Protein AF-Q0N497-F1 (afdb_monomer_lite)

Sequence (60 aa):
RRGNLPKDSVNVLRLWLWEHRFNAYPSEAEKQYLSKAANLSVLQVCNWFINARRRILPDM

Radius of gyration: 10.68 Å; chains: 1; bounding box: 19×25×30 Å

pLDDT: mean 94.87, std 8.34, range [48.5, 98.5]

Foldseek 3Di:
DDDDQDPQLVVLLVVVCVVCLVPLDDDPVRLVVSCVRSVHDSVVSVVCSVVCVVPPSVVD

Organism: Nematostella vectensis (NCBI:txid45351)

Structure (mmCIF, N/CA/C/O backbone):
data_AF-Q0N497-F1
#
_entry.id   AF-Q0N497-F1
#
loop_
_atom_site.group_PDB
_atom_site.id
_atom_site.type_symbol
_atom_site.label_atom_id
_atom_site.label_alt_id
_atom_site.label_comp_id
_atom_site.label_asym_id
_atom_site.label_entity_id
_atom_site.label_seq_id
_atom_site.pdbx_PDB_ins_code
_atom_site.Cartn_x
_atom_site.Cartn_y
_atom_site.Cartn_z
_atom_site.occupancy
_atom_site.B_iso_or_equiv
_atom_site.auth_seq_id
_atom_site.auth_comp_id
_atom_site.auth_asym_id
_atom_site.auth_atom_id
_atom_site.pdbx_PDB_model_num
ATOM 1 N N . ARG A 1 1 ? 0.790 -13.570 16.802 1.00 48.50 1 ARG A N 1
ATOM 2 C CA . ARG A 1 1 ? 0.403 -14.279 15.553 1.00 48.50 1 ARG A CA 1
ATOM 3 C C . ARG A 1 1 ? 0.157 -13.231 14.471 1.00 48.50 1 ARG A C 1
ATOM 5 O O . ARG A 1 1 ? -0.674 -12.365 14.699 1.00 48.50 1 ARG A O 1
ATOM 12 N N . ARG A 1 2 ? 0.885 -13.247 13.345 1.00 60.44 2 ARG A N 1
ATOM 13 C CA . ARG A 1 2 ? 0.559 -12.387 12.191 1.00 60.44 2 ARG A CA 1
ATOM 14 C C . ARG A 1 2 ? -0.590 -13.050 11.430 1.00 60.44 2 ARG A C 1
ATOM 16 O O . ARG A 1 2 ? -0.374 -14.078 10.800 1.00 60.44 2 ARG A O 1
ATOM 23 N N . GLY A 1 3 ? -1.803 -12.525 11.580 1.00 77.81 3 GLY A N 1
ATOM 24 C CA . GLY A 1 3 ? -2.944 -12.928 10.760 1.00 77.81 3 GLY A CA 1
ATOM 25 C C . GLY A 1 3 ? -2.802 -12.386 9.338 1.00 77.81 3 GLY A C 1
ATOM 26 O O . GLY A 1 3 ? -2.128 -11.377 9.123 1.00 77.81 3 GLY A O 1
ATOM 27 N N . ASN A 1 4 ? -3.426 -13.061 8.373 1.00 88.69 4 ASN A N 1
ATOM 28 C CA . ASN A 1 4 ? -3.575 -12.513 7.028 1.00 88.69 4 ASN A CA 1
ATOM 29 C C . ASN A 1 4 ? -4.358 -11.195 7.088 1.00 88.69 4 ASN A C 1
ATOM 31 O O . ASN A 1 4 ? -5.209 -11.012 7.959 1.00 88.69 4 ASN A O 1
ATOM 35 N N . LEU A 1 5 ? -4.068 -10.284 6.159 1.00 93.19 5 LEU A N 1
ATOM 36 C CA . LEU A 1 5 ? -4.855 -9.062 6.023 1.00 93.19 5 LEU A CA 1
ATOM 37 C C . LEU A 1 5 ? -6.300 -9.411 5.616 1.00 93.19 5 LEU A C 1
ATOM 39 O O . LEU A 1 5 ? -6.493 -10.394 4.890 1.00 93.19 5 LEU A O 1
ATOM 43 N N . PRO A 1 6 ? -7.306 -8.629 6.051 1.00 95.69 6 PRO A N 1
ATOM 44 C CA . PRO A 1 6 ? -8.689 -8.813 5.619 1.00 95.69 6 PRO A CA 1
ATOM 45 C C . PRO A 1 6 ? -8.805 -8.790 4.092 1.00 95.69 6 PRO A C 1
ATOM 47 O O . PRO A 1 6 ? -8.088 -8.043 3.423 1.00 95.69 6 PRO A O 1
ATOM 50 N N . LYS A 1 7 ? -9.716 -9.594 3.528 1.00 94.94 7 LYS A N 1
ATOM 51 C CA . LYS A 1 7 ? -9.898 -9.681 2.067 1.00 94.94 7 LYS A CA 1
ATOM 52 C C . LYS A 1 7 ? -10.233 -8.320 1.456 1.00 94.94 7 LYS A C 1
ATOM 54 O O . LYS A 1 7 ? -9.652 -7.973 0.434 1.00 94.94 7 LYS A O 1
ATOM 59 N N . ASP A 1 8 ? -11.079 -7.536 2.118 1.00 96.12 8 ASP A N 1
ATOM 60 C CA . ASP A 1 8 ? -11.479 -6.207 1.644 1.00 96.12 8 ASP A CA 1
ATOM 61 C C . ASP A 1 8 ? -10.292 -5.241 1.607 1.00 96.12 8 ASP A C 1
ATOM 63 O O . ASP A 1 8 ? -10.054 -4.589 0.592 1.00 96.12 8 ASP A O 1
ATOM 67 N N . SER A 1 9 ? -9.461 -5.241 2.656 1.00 97.06 9 SER A N 1
ATOM 68 C CA . SER A 1 9 ? -8.204 -4.490 2.676 1.00 97.06 9 SER A CA 1
ATOM 69 C C . SER A 1 9 ? -7.287 -4.900 1.520 1.00 97.06 9 SER A C 1
ATOM 71 O O . SER A 1 9 ? -6.720 -4.048 0.844 1.00 97.06 9 SER A O 1
ATOM 73 N N . VAL A 1 10 ? -7.150 -6.205 1.258 1.00 96.81 10 VAL A N 1
ATOM 74 C CA . VAL A 1 10 ? -6.320 -6.719 0.155 1.00 96.81 10 VAL A CA 1
ATOM 75 C C . VAL A 1 10 ? -6.888 -6.332 -1.212 1.00 96.81 10 VAL A C 1
ATOM 77 O O . VAL A 1 10 ? -6.103 -6.054 -2.117 1.00 96.81 10 VAL A O 1
ATOM 80 N N . ASN A 1 11 ? -8.211 -6.277 -1.375 1.00 97.56 11 ASN A N 1
ATOM 81 C CA . ASN A 1 11 ? -8.849 -5.863 -2.626 1.00 97.56 11 ASN A CA 1
ATOM 82 C C . ASN A 1 11 ? -8.523 -4.406 -2.972 1.00 97.56 11 ASN A C 1
ATOM 84 O O . ASN A 1 11 ? -8.162 -4.135 -4.114 1.00 97.56 11 ASN A O 1
ATOM 88 N N . VAL A 1 12 ? -8.547 -3.502 -1.986 1.00 98.19 12 VAL A N 1
ATOM 89 C CA . VAL A 1 12 ? -8.125 -2.099 -2.167 1.00 98.19 12 VAL A CA 1
ATOM 90 C C . VAL A 1 12 ? -6.683 -2.024 -2.676 1.00 98.19 12 VAL A C 1
ATOM 92 O O . VAL A 1 12 ? -6.400 -1.354 -3.667 1.00 98.19 12 VAL A O 1
ATOM 95 N N . LEU A 1 13 ? -5.764 -2.754 -2.034 1.00 98.12 13 LEU A N 1
ATOM 96 C CA . LEU A 1 13 ? -4.350 -2.735 -2.421 1.00 98.12 13 LEU A CA 1
ATOM 97 C C . LEU A 1 13 ? -4.104 -3.390 -3.792 1.00 98.12 13 LEU A C 1
ATOM 99 O O . LEU A 1 13 ? -3.253 -2.928 -4.552 1.00 98.12 13 LEU A O 1
ATOM 103 N N . ARG A 1 14 ? -4.849 -4.453 -4.124 1.00 97.12 14 ARG A N 1
ATOM 104 C CA . ARG A 1 14 ? -4.781 -5.127 -5.430 1.00 97.12 14 ARG A CA 1
ATOM 105 C C . ARG A 1 14 ? -5.289 -4.255 -6.566 1.00 97.12 14 ARG A C 1
ATOM 107 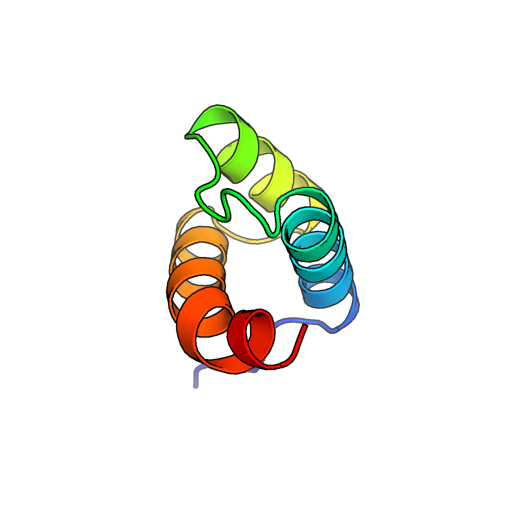O O . ARG A 1 14 ? -4.668 -4.275 -7.623 1.00 97.12 14 ARG A O 1
ATOM 114 N N . LEU A 1 15 ? -6.374 -3.512 -6.349 1.00 97.94 15 LEU A N 1
ATOM 115 C CA . LEU A 1 15 ? -6.904 -2.589 -7.347 1.00 97.94 15 LEU A CA 1
ATOM 116 C C . LEU A 1 15 ? -5.848 -1.542 -7.712 1.00 97.94 15 LEU A C 1
ATOM 118 O O . LEU A 1 15 ? -5.478 -1.434 -8.877 1.00 97.94 15 LEU A O 1
ATOM 122 N N . TRP A 1 16 ? -5.269 -0.883 -6.702 1.00 98.25 16 TRP A N 1
ATOM 123 C CA . TRP A 1 16 ? -4.206 0.095 -6.935 1.00 98.25 16 TRP A CA 1
ATOM 124 C C . TRP A 1 16 ? -2.999 -0.533 -7.649 1.00 98.25 16 TRP A C 1
ATOM 126 O O . TRP A 1 16 ? -2.466 0.050 -8.590 1.00 98.25 16 TRP A O 1
ATOM 136 N N . LEU A 1 17 ? -2.583 -1.744 -7.244 1.00 97.69 17 LEU A N 1
ATOM 137 C CA . LEU A 1 17 ? -1.465 -2.456 -7.875 1.00 97.69 17 LEU A CA 1
ATOM 138 C C . LEU A 1 17 ? -1.716 -2.732 -9.362 1.00 97.69 17 LEU A C 1
ATOM 140 O O . LEU A 1 17 ? -0.797 -2.592 -10.163 1.00 97.69 17 LEU A O 1
ATOM 144 N N . TRP A 1 18 ? -2.936 -3.128 -9.722 1.00 96.81 18 TRP A N 1
ATOM 145 C CA . TRP A 1 18 ? -3.310 -3.416 -11.104 1.00 96.81 18 TRP A CA 1
ATOM 146 C C . TRP A 1 18 ? -3.310 -2.149 -11.975 1.00 96.81 18 TRP A C 1
ATOM 148 O O . TRP A 1 18 ? -2.771 -2.155 -13.089 1.00 96.81 18 TRP A O 1
ATOM 158 N N . GLU A 1 19 ? -3.843 -1.045 -11.444 1.00 97.19 19 GLU A N 1
ATOM 159 C CA . GLU A 1 19 ? -3.840 0.268 -12.104 1.00 97.19 19 GLU A CA 1
ATOM 160 C C . GLU A 1 19 ? -2.411 0.790 -12.329 1.00 97.19 19 GLU A C 1
ATOM 162 O O . GLU A 1 19 ? -2.105 1.328 -13.392 1.00 97.19 19 GLU A O 1
ATOM 167 N N . HIS A 1 20 ? -1.508 0.542 -11.375 1.00 97.38 20 HIS A N 1
ATOM 168 C CA . HIS A 1 20 ? -0.124 1.031 -11.385 1.00 97.38 20 HIS A CA 1
ATOM 169 C C . HIS A 1 20 ? 0.900 -0.063 -11.722 1.00 97.38 20 HIS A C 1
ATOM 171 O O . HIS A 1 20 ? 2.073 0.052 -11.370 1.00 97.38 20 HIS A O 1
ATOM 177 N N . ARG A 1 21 ? 0.500 -1.135 -12.419 1.00 96.06 21 ARG A N 1
ATOM 178 C CA . ARG A 1 21 ? 1.360 -2.315 -12.660 1.00 96.06 21 ARG A CA 1
ATOM 179 C C . ARG A 1 21 ? 2.685 -2.006 -13.371 1.00 96.06 21 ARG A C 1
ATOM 181 O O . ARG A 1 21 ? 3.682 -2.677 -13.127 1.00 96.06 21 ARG A O 1
ATOM 188 N N . PHE A 1 22 ? 2.730 -0.951 -14.185 1.00 94.69 22 PHE A N 1
ATOM 189 C CA . PHE A 1 22 ? 3.951 -0.500 -14.866 1.00 94.69 22 PHE A CA 1
ATOM 190 C C . PHE A 1 22 ? 4.918 0.274 -13.951 1.00 94.69 22 PHE A C 1
ATOM 192 O O . PHE A 1 22 ? 6.106 0.358 -14.248 1.00 94.69 22 PHE A O 1
ATOM 199 N N . ASN A 1 23 ? 4.430 0.817 -12.831 1.00 95.06 23 ASN A N 1
ATOM 200 C CA . ASN A 1 23 ? 5.229 1.484 -11.803 1.00 95.06 23 ASN A CA 1
ATOM 201 C C . ASN A 1 23 ? 4.626 1.238 -10.407 1.00 95.06 23 ASN A C 1
ATOM 203 O O . ASN A 1 23 ? 4.041 2.125 -9.788 1.00 95.06 23 ASN A O 1
ATOM 207 N N . ALA A 1 24 ? 4.771 0.010 -9.902 1.00 95.50 24 ALA A N 1
ATOM 208 C CA . ALA A 1 24 ? 4.149 -0.454 -8.657 1.00 95.50 24 ALA A CA 1
ATOM 209 C C . ALA A 1 24 ? 4.831 0.077 -7.370 1.00 95.50 24 ALA A C 1
ATOM 211 O O . ALA A 1 24 ? 5.085 -0.666 -6.411 1.00 95.50 24 ALA A O 1
ATOM 212 N N . TYR A 1 25 ? 5.178 1.360 -7.346 1.00 97.62 25 TYR A N 1
ATOM 213 C CA . TYR A 1 25 ? 5.852 2.040 -6.244 1.00 97.62 25 TYR A CA 1
ATOM 214 C C . TYR A 1 25 ? 4.981 3.202 -5.763 1.00 97.62 25 TYR A C 1
ATOM 216 O O . TYR A 1 25 ? 5.156 4.317 -6.248 1.00 97.62 25 TYR A O 1
ATOM 224 N N . PRO A 1 26 ? 4.054 2.962 -4.814 1.00 97.44 26 PRO A N 1
ATOM 225 C CA . PRO A 1 26 ? 3.228 4.039 -4.291 1.00 97.44 26 PRO A CA 1
ATOM 226 C C . PRO A 1 26 ? 4.114 5.081 -3.606 1.00 97.44 26 PRO A C 1
ATOM 228 O O . PRO A 1 26 ? 5.003 4.749 -2.807 1.00 97.44 26 PRO A O 1
ATOM 231 N N . SER A 1 27 ? 3.851 6.343 -3.915 1.00 98.25 27 SER A N 1
ATOM 232 C CA . SER A 1 27 ? 4.386 7.512 -3.226 1.00 98.25 27 SER A CA 1
ATOM 233 C C . SER A 1 27 ? 3.938 7.546 -1.762 1.00 98.25 27 SER A C 1
ATOM 235 O O . SER A 1 27 ? 3.067 6.791 -1.324 1.00 98.25 27 SER A O 1
ATOM 237 N N . GLU A 1 28 ? 4.524 8.442 -0.968 1.00 97.75 28 GLU A N 1
ATOM 238 C CA . GLU A 1 28 ? 4.135 8.581 0.438 1.00 97.75 28 GLU A CA 1
ATOM 239 C C . GLU A 1 28 ? 2.664 8.996 0.595 1.00 97.75 28 GLU A C 1
ATOM 241 O O . GLU A 1 28 ? 1.950 8.437 1.426 1.00 97.75 28 GLU A O 1
ATOM 246 N N . ALA A 1 29 ? 2.176 9.895 -0.264 1.00 98.19 29 ALA A N 1
ATOM 247 C CA . ALA A 1 29 ? 0.774 10.302 -0.277 1.00 98.19 29 ALA A CA 1
ATOM 248 C C . ALA A 1 29 ? -0.166 9.127 -0.605 1.00 98.19 29 ALA A C 1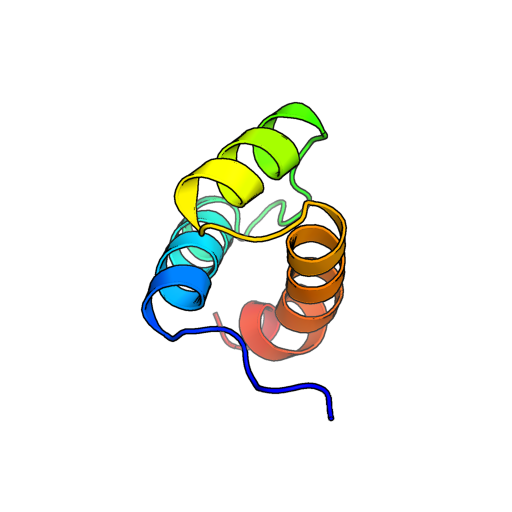
ATOM 250 O O . ALA A 1 29 ? -1.183 8.939 0.064 1.00 98.19 29 ALA A O 1
ATOM 251 N N . GLU A 1 30 ? 0.198 8.289 -1.578 1.00 98.38 30 GLU A N 1
ATOM 252 C CA . GLU A 1 30 ? -0.594 7.111 -1.949 1.00 98.38 30 GLU A CA 1
ATOM 253 C C . GLU A 1 30 ? -0.588 6.052 -0.851 1.00 98.38 30 GLU A C 1
ATOM 255 O O . GLU A 1 30 ? -1.633 5.484 -0.547 1.00 98.38 30 GLU A O 1
ATOM 260 N N . LYS A 1 31 ? 0.544 5.821 -0.177 1.00 98.44 31 LYS A N 1
ATOM 261 C CA . LYS A 1 31 ? 0.584 4.917 0.984 1.00 98.44 31 LYS A CA 1
ATOM 262 C C . LYS A 1 31 ? -0.343 5.387 2.102 1.00 98.44 31 LYS A C 1
ATOM 264 O O . LYS A 1 31 ? -1.023 4.558 2.704 1.00 98.44 31 LYS A O 1
ATOM 269 N N . GLN A 1 32 ? -0.389 6.693 2.373 1.00 98.44 32 GLN A N 1
ATOM 270 C CA . GLN A 1 32 ? -1.297 7.280 3.366 1.00 98.44 32 GLN A CA 1
ATOM 271 C C . GLN A 1 32 ? -2.764 7.120 2.947 1.00 98.44 32 GLN A C 1
ATOM 273 O O . GLN A 1 32 ? -3.607 6.754 3.768 1.00 98.44 32 GLN A O 1
ATOM 278 N N . TYR A 1 33 ? -3.073 7.340 1.668 1.00 98.38 33 TYR A N 1
ATOM 279 C CA . TYR A 1 33 ? -4.406 7.100 1.115 1.00 98.38 33 TYR A CA 1
ATOM 280 C C . TYR A 1 33 ? -4.819 5.626 1.244 1.00 98.38 33 TYR A C 1
ATOM 282 O O . TYR A 1 33 ? -5.871 5.328 1.808 1.00 98.38 33 TYR A O 1
ATOM 290 N N . LEU A 1 34 ? -3.964 4.698 0.809 1.00 98.50 34 LEU A N 1
ATOM 291 C CA . LEU A 1 34 ? -4.214 3.255 0.848 1.00 98.50 34 LEU A CA 1
ATOM 292 C C . LEU A 1 34 ? -4.328 2.730 2.279 1.00 98.50 34 LEU A C 1
ATOM 294 O O . LEU A 1 34 ? -5.141 1.854 2.548 1.00 98.50 34 LEU A O 1
ATOM 298 N N . SER A 1 35 ? -3.553 3.289 3.210 1.00 98.38 35 SER A N 1
ATOM 299 C CA . SER A 1 35 ? -3.655 2.998 4.642 1.00 98.38 35 SER A CA 1
ATOM 300 C C . SER A 1 35 ? -5.052 3.326 5.173 1.00 98.38 35 SER A C 1
ATOM 302 O O . SER A 1 35 ? -5.682 2.469 5.795 1.00 98.38 35 SER A O 1
ATOM 304 N N . LYS A 1 36 ? -5.574 4.518 4.857 1.00 98.38 36 LYS A N 1
ATOM 305 C CA . LYS A 1 36 ? -6.933 4.930 5.239 1.00 98.38 36 LYS A CA 1
ATOM 306 C C . LYS A 1 36 ? -8.000 4.081 4.545 1.00 98.38 36 LYS A C 1
ATOM 308 O O . LYS A 1 36 ? -8.901 3.586 5.212 1.00 98.38 36 LYS A O 1
ATOM 313 N N . ALA A 1 37 ? -7.876 3.872 3.235 1.00 98.00 37 ALA A N 1
ATOM 314 C CA . ALA A 1 37 ? -8.864 3.148 2.434 1.00 98.00 37 ALA A CA 1
ATOM 315 C C . ALA A 1 37 ? -8.947 1.652 2.787 1.00 98.00 37 ALA A C 1
ATOM 317 O O . ALA A 1 37 ? -10.035 1.088 2.844 1.00 98.00 37 ALA A O 1
ATOM 318 N N . ALA A 1 38 ? -7.810 1.005 3.057 1.00 97.62 38 ALA A N 1
ATOM 319 C CA . ALA A 1 38 ? -7.749 -0.411 3.412 1.00 97.62 38 ALA A CA 1
ATOM 320 C C . ALA A 1 38 ? -7.921 -0.668 4.922 1.00 97.62 38 ALA A C 1
ATOM 322 O O . ALA A 1 38 ? -7.932 -1.830 5.332 1.00 97.62 38 ALA A O 1
ATOM 323 N N . ASN A 1 39 ? -8.028 0.384 5.745 1.00 97.88 39 ASN A N 1
ATOM 324 C CA . ASN A 1 39 ? -8.005 0.319 7.209 1.00 97.88 39 ASN A CA 1
ATOM 325 C C . ASN A 1 39 ? -6.788 -0.461 7.752 1.00 97.88 39 ASN A C 1
ATOM 327 O O . ASN A 1 39 ? -6.905 -1.413 8.525 1.00 97.88 39 ASN A O 1
ATOM 331 N N . LEU A 1 40 ? -5.598 -0.080 7.288 1.00 97.62 40 LEU A N 1
ATOM 332 C CA . LEU A 1 40 ? -4.317 -0.689 7.649 1.00 97.62 40 LEU A CA 1
ATOM 333 C C . LEU A 1 40 ? -3.338 0.382 8.105 1.00 97.62 40 LEU A C 1
ATOM 335 O O . LEU A 1 40 ? -3.429 1.530 7.688 1.00 97.62 40 LEU A O 1
ATOM 339 N N . SER A 1 41 ? -2.325 0.006 8.881 1.00 97.94 41 SER A N 1
ATOM 340 C CA . SER A 1 41 ? -1.173 0.889 9.091 1.00 97.94 41 SER A CA 1
ATOM 341 C C . SER A 1 41 ? -0.374 1.070 7.796 1.00 97.94 41 SER A C 1
ATOM 343 O O . SER A 1 41 ? -0.256 0.147 6.984 1.00 97.94 41 SER A O 1
ATOM 345 N N . VAL A 1 42 ? 0.271 2.227 7.642 1.00 97.81 42 VAL A N 1
ATOM 346 C CA . VAL A 1 42 ? 1.199 2.496 6.529 1.00 97.81 42 VAL A CA 1
ATOM 347 C C . VAL A 1 42 ? 2.285 1.417 6.435 1.00 97.81 42 VAL A C 1
ATOM 349 O O . VAL A 1 42 ? 2.623 0.968 5.344 1.00 97.81 42 VAL A O 1
ATOM 352 N N . LEU A 1 43 ? 2.775 0.909 7.572 1.00 97.56 43 LEU A N 1
ATOM 353 C CA . LEU A 1 43 ? 3.748 -0.187 7.601 1.00 97.56 43 LEU A CA 1
ATOM 354 C C . LEU A 1 43 ? 3.192 -1.488 6.993 1.00 97.56 43 LEU A C 1
ATOM 356 O O . LEU A 1 43 ? 3.908 -2.182 6.268 1.00 97.56 43 LEU A O 1
ATOM 360 N N . GLN A 1 44 ? 1.931 -1.838 7.264 1.00 97.94 44 GLN A N 1
ATOM 361 C CA . GLN A 1 44 ? 1.281 -2.997 6.640 1.00 97.94 44 GLN A CA 1
ATOM 362 C C . GLN A 1 44 ? 1.130 -2.804 5.130 1.00 97.94 44 GL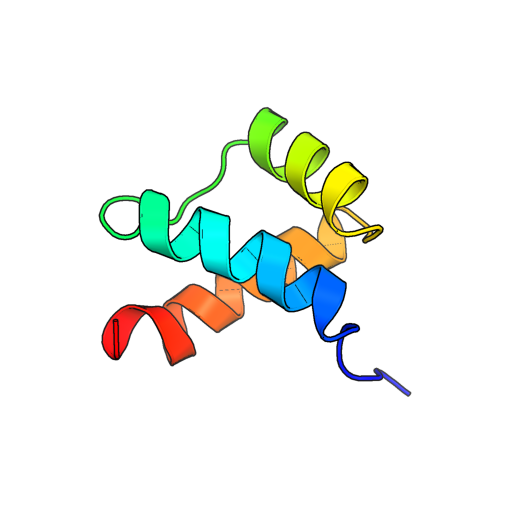N A C 1
ATOM 364 O O . GLN A 1 44 ? 1.412 -3.742 4.387 1.00 97.94 44 GLN A O 1
ATOM 369 N N . VAL A 1 45 ? 0.771 -1.597 4.678 1.00 98.19 45 VAL A N 1
ATOM 370 C CA . VAL A 1 45 ? 0.701 -1.248 3.248 1.00 98.19 45 VAL A CA 1
ATOM 371 C C . VAL A 1 45 ? 2.073 -1.402 2.586 1.00 98.19 45 VAL A C 1
ATOM 373 O O . VAL A 1 45 ? 2.203 -2.138 1.609 1.00 98.19 45 VAL A O 1
ATOM 376 N N . CYS A 1 46 ? 3.124 -0.805 3.158 1.00 97.94 46 CYS A N 1
ATOM 377 C CA . CYS A 1 46 ? 4.499 -0.927 2.664 1.00 97.94 46 CYS A CA 1
ATOM 378 C C . CYS A 1 46 ? 4.938 -2.392 2.538 1.00 97.94 46 CYS A C 1
ATOM 380 O O . CYS A 1 46 ? 5.419 -2.819 1.486 1.00 97.94 46 CYS A O 1
ATOM 382 N N . ASN A 1 47 ? 4.735 -3.182 3.595 1.00 97.88 47 ASN A N 1
ATOM 383 C CA . ASN A 1 47 ? 5.098 -4.597 3.606 1.00 97.88 47 ASN A CA 1
ATOM 384 C C . ASN A 1 47 ? 4.289 -5.414 2.596 1.00 97.88 47 ASN A C 1
ATOM 386 O O . ASN A 1 47 ? 4.823 -6.347 1.989 1.00 97.88 47 ASN A O 1
ATOM 390 N N . TRP A 1 48 ? 3.014 -5.076 2.403 1.00 97.75 48 TRP A N 1
ATOM 391 C CA . TRP A 1 48 ? 2.179 -5.734 1.411 1.00 97.75 48 TRP A C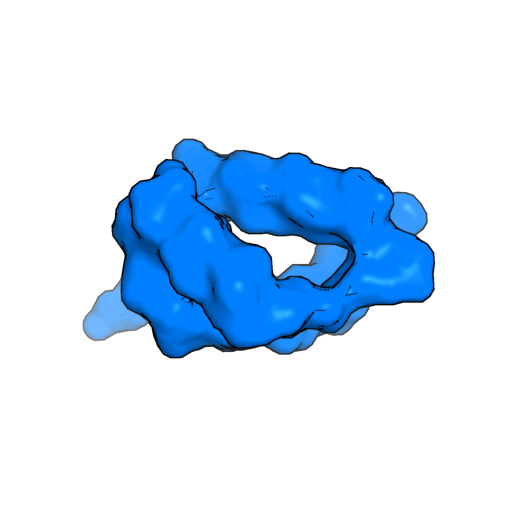A 1
ATOM 392 C C . TRP A 1 48 ? 2.705 -5.470 -0.001 1.00 97.75 48 TRP A C 1
ATOM 394 O O . TRP A 1 48 ? 2.949 -6.433 -0.720 1.00 97.75 48 TRP A O 1
ATOM 404 N N . PHE A 1 49 ? 3.006 -4.218 -0.366 1.00 98.06 49 PHE A N 1
ATOM 405 C CA . PHE A 1 49 ? 3.530 -3.884 -1.699 1.00 98.06 49 PHE A CA 1
ATOM 406 C C . PHE A 1 49 ? 4.896 -4.510 -1.995 1.00 98.06 49 PHE A C 1
ATOM 408 O O . PHE A 1 49 ? 5.126 -4.968 -3.114 1.00 98.06 49 PHE A O 1
ATOM 415 N N . ILE A 1 50 ? 5.787 -4.611 -1.000 1.00 97.75 50 ILE A N 1
ATOM 416 C CA . ILE A 1 50 ? 7.072 -5.316 -1.160 1.00 97.75 50 ILE A CA 1
ATOM 417 C C . ILE A 1 50 ? 6.845 -6.776 -1.575 1.00 97.75 50 ILE A C 1
ATOM 419 O O . ILE A 1 50 ? 7.518 -7.274 -2.479 1.00 97.75 50 ILE A O 1
ATOM 423 N N . ASN A 1 51 ? 5.900 -7.463 -0.931 1.00 97.38 51 ASN A N 1
ATOM 424 C CA . ASN A 1 51 ? 5.601 -8.861 -1.232 1.00 97.38 51 ASN A CA 1
ATOM 425 C C . ASN A 1 51 ? 4.771 -9.016 -2.513 1.00 97.38 51 ASN A C 1
ATOM 427 O O . ASN A 1 51 ? 5.048 -9.908 -3.311 1.00 97.38 51 ASN A O 1
ATOM 431 N N . ALA A 1 52 ? 3.789 -8.144 -2.732 1.00 97.00 52 ALA A N 1
ATOM 432 C CA . ALA A 1 52 ? 2.892 -8.192 -3.880 1.00 97.00 52 ALA A CA 1
ATOM 433 C C . ALA A 1 52 ? 3.643 -7.980 -5.199 1.00 97.00 52 ALA A C 1
ATOM 435 O O . ALA A 1 52 ? 3.422 -8.726 -6.148 1.00 97.00 52 ALA A O 1
ATOM 436 N N . ARG A 1 53 ? 4.622 -7.068 -5.244 1.00 97.12 53 ARG A N 1
ATOM 437 C CA . ARG A 1 53 ? 5.493 -6.914 -6.422 1.00 97.12 53 ARG A CA 1
ATOM 438 C C . ARG A 1 53 ? 6.292 -8.167 -6.774 1.00 97.12 53 ARG A C 1
ATOM 440 O O . ARG A 1 53 ? 6.622 -8.363 -7.931 1.00 97.12 53 ARG A O 1
ATOM 447 N N . ARG A 1 54 ? 6.643 -8.990 -5.782 1.00 96.50 54 ARG A N 1
ATOM 448 C CA . ARG A 1 54 ? 7.440 -10.210 -5.994 1.00 96.50 54 ARG A CA 1
ATOM 449 C C . ARG A 1 54 ? 6.592 -11.436 -6.320 1.00 96.50 54 ARG A C 1
ATOM 451 O O . ARG A 1 54 ? 7.124 -12.381 -6.880 1.00 96.50 54 ARG A O 1
ATOM 458 N N . ARG A 1 55 ? 5.329 -11.458 -5.886 1.00 96.25 55 ARG A N 1
ATOM 459 C CA . ARG A 1 55 ? 4.482 -12.666 -5.893 1.00 96.25 55 ARG A CA 1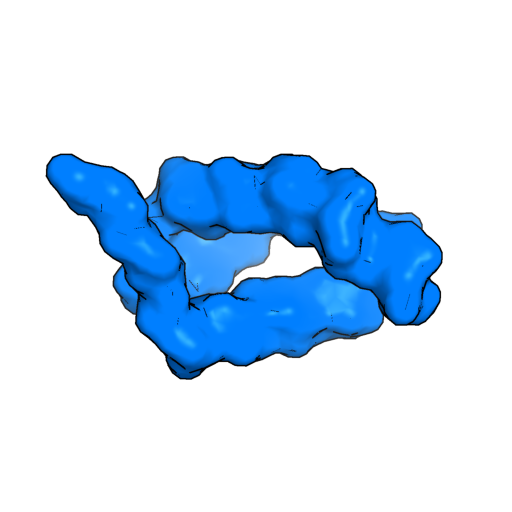
ATOM 460 C C . ARG A 1 55 ? 3.174 -12.538 -6.661 1.00 96.25 55 ARG A C 1
ATOM 462 O O . ARG A 1 55 ? 2.499 -13.536 -6.821 1.00 96.25 55 ARG A O 1
ATOM 469 N N . ILE A 1 56 ? 2.749 -11.321 -6.981 1.00 94.12 56 ILE A N 1
ATOM 470 C CA . ILE A 1 56 ? 1.466 -11.058 -7.642 1.00 94.12 56 ILE A CA 1
ATOM 471 C C . ILE A 1 56 ? 1.723 -10.352 -8.966 1.00 94.12 56 ILE A C 1
ATOM 473 O O . ILE A 1 56 ? 1.219 -10.784 -9.987 1.00 94.12 56 ILE A O 1
ATOM 477 N N . LEU A 1 57 ? 2.533 -9.290 -8.954 1.00 92.00 57 LEU A N 1
ATOM 478 C CA . LEU A 1 57 ? 2.822 -8.509 -10.156 1.00 92.00 57 LEU A CA 1
ATOM 479 C C . LEU A 1 57 ? 3.447 -9.316 -11.318 1.00 92.00 57 LEU A C 1
ATOM 481 O O . LEU A 1 57 ? 3.106 -9.007 -12.450 1.00 92.00 57 LEU A O 1
ATOM 485 N N . PRO A 1 58 ? 4.317 -10.328 -11.098 1.00 92.81 58 PRO A N 1
ATOM 486 C CA . PRO A 1 58 ? 4.851 -11.140 -12.198 1.00 92.81 58 PRO A CA 1
ATOM 487 C C . PRO A 1 58 ? 3.799 -12.001 -12.910 1.00 92.81 58 PRO A C 1
ATOM 489 O O . PRO A 1 58 ? 4.027 -12.400 -14.045 1.00 92.81 58 PRO A O 1
ATOM 492 N N . ASP A 1 59 ? 2.676 -12.279 -12.240 1.00 89.00 59 ASP A N 1
ATOM 493 C CA . ASP A 1 59 ? 1.564 -13.081 -12.761 1.00 89.00 59 ASP A CA 1
ATOM 494 C C . ASP A 1 59 ? 0.394 -12.202 -13.267 1.00 89.00 59 ASP A C 1
ATOM 496 O O . ASP A 1 59 ? -0.679 -12.729 -13.567 1.00 89.00 59 ASP A O 1
ATOM 500 N N . MET A 1 60 ? 0.563 -10.869 -13.296 1.00 85.38 60 MET A N 1
ATOM 501 C CA . MET A 1 60 ? -0.448 -9.883 -13.729 1.00 85.38 60 MET A CA 1
ATOM 502 C C . MET A 1 60 ? -0.300 -9.449 -15.187 1.00 85.38 60 MET A C 1
ATOM 504 O O . MET A 1 60 ? 0.829 -9.478 -15.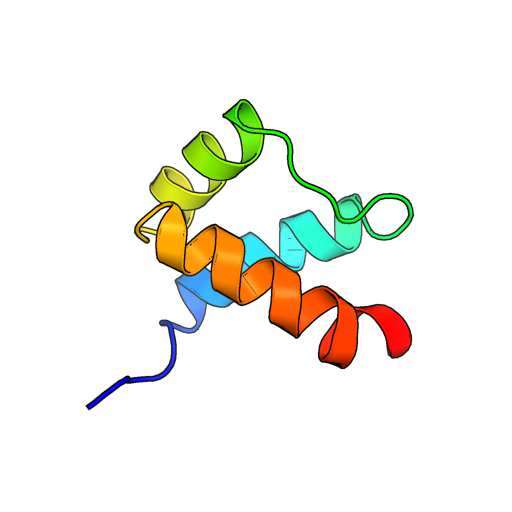721 1.00 85.38 60 MET A O 1
#

Secondary structure (DSSP, 8-state):
--PPPPHHHHHHHHHHHHHTGGG----HHHHHHHHHHHT--HHHHHHHHHHHHHHTGGG-

InterPro domains:
  IPR001356 Homeodomain [PS50071] (1-59)
  IPR001356 Homeodomain [SM00389] (1-60)
  IPR001356 Homeodomain [cd00086] (1-55)
  IPR008422 KN homeodomain [PF05920] (16-55)
  IPR009057 Homedomain-like superfamily [SSF46689] (2-57)
  IPR050224 Three Amino acid Loop Extension (TALE) homeobox [PTHR11850] (2-60)